Protein AF-A0A158ISF7-F1 (afdb_monomer_lite)

Sequence (63 aa):
MHEPPFEIAVKLAEVLRLPAAYFYCEDEDLAGVVLAWGRLPKPDRRHLRKLVEAQLEERIASR

InterPro domains:
  IPR010982 Lambda repressor-like, DNA-binding domain superfamily [G3DSA:1.10.260.40] (1-59)

Organism: NCBI:txid326475

Foldseek 3Di:
DDDPPLVVLVVVCVVVQFDSCLVVDPDPVVSVVRRVLSVDDPVVNVVVVVVVVVVVVVVVVVD

pLDDT: mean 93.93, std 7.11, range [60.19, 98.19]

Structure (mmCIF, N/CA/C/O backbone):
data_AF-A0A158ISF7-F1
#
_entry.id   AF-A0A158ISF7-F1
#
loop_
_atom_site.group_PDB
_atom_site.id
_atom_site.type_symbol
_atom_site.label_atom_id
_atom_site.label_alt_id
_atom_site.label_comp_id
_atom_site.label_asym_id
_atom_site.label_entity_id
_atom_site.label_seq_id
_atom_site.pdbx_PDB_ins_code
_atom_site.Cartn_x
_atom_site.Cartn_y
_atom_site.Cartn_z
_atom_site.occupancy
_atom_site.B_iso_or_equiv
_atom_site.auth_seq_id
_atom_site.auth_comp_id
_atom_site.auth_asym_id
_atom_site.auth_atom_id
_atom_site.pdbx_PDB_model_num
ATOM 1 N N . MET A 1 1 ? 27.420 -2.188 1.193 1.00 60.19 1 MET A N 1
ATOM 2 C CA . MET A 1 1 ? 26.277 -2.604 0.354 1.00 60.19 1 MET A CA 1
ATOM 3 C C . MET A 1 1 ? 26.032 -1.513 -0.673 1.00 60.19 1 MET A C 1
ATOM 5 O O . MET A 1 1 ? 26.103 -0.353 -0.294 1.00 60.19 1 MET A O 1
ATOM 9 N N . HIS A 1 2 ? 25.806 -1.862 -1.940 1.00 76.56 2 HIS A N 1
ATOM 10 C CA . HIS A 1 2 ? 25.321 -0.919 -2.949 1.00 76.56 2 HIS A CA 1
ATOM 11 C C . HIS A 1 2 ? 23.838 -1.199 -3.148 1.00 76.56 2 HIS A C 1
ATOM 13 O O . HIS A 1 2 ? 23.476 -2.181 -3.792 1.00 76.56 2 HIS A O 1
ATOM 19 N N . GLU A 1 3 ? 22.994 -0.376 -2.539 1.00 78.56 3 GLU A N 1
ATOM 20 C CA . GLU A 1 3 ? 21.581 -0.361 -2.884 1.00 78.56 3 GLU A CA 1
ATOM 21 C C . GLU A 1 3 ? 21.448 0.141 -4.329 1.00 78.56 3 GLU A C 1
ATOM 23 O O . GLU A 1 3 ? 22.151 1.088 -4.714 1.00 78.56 3 GLU A O 1
ATOM 28 N N . PRO A 1 4 ? 20.622 -0.503 -5.168 1.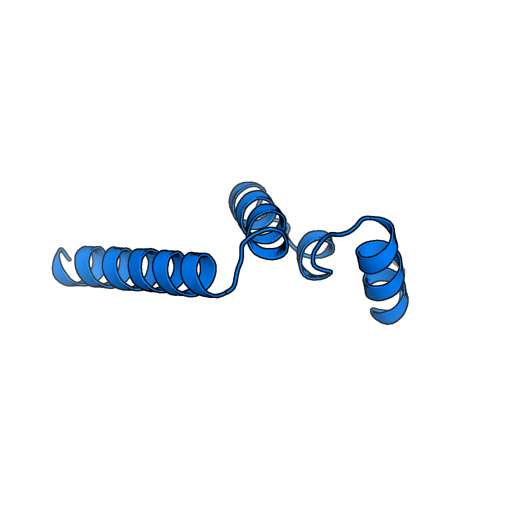00 81.75 4 PRO A N 1
ATOM 29 C CA . PRO A 1 4 ? 20.381 0.015 -6.498 1.00 81.75 4 PRO A CA 1
ATOM 30 C C . PRO A 1 4 ? 19.765 1.421 -6.394 1.00 81.75 4 PRO A C 1
ATOM 32 O O . PRO A 1 4 ? 18.968 1.674 -5.488 1.00 81.75 4 PRO A O 1
ATOM 35 N N . PRO A 1 5 ? 20.078 2.342 -7.323 1.00 91.81 5 PRO A N 1
ATOM 36 C CA . PRO A 1 5 ? 19.379 3.619 -7.397 1.00 91.81 5 PRO A CA 1
ATOM 37 C C . PRO A 1 5 ? 17.863 3.399 -7.405 1.00 91.81 5 PRO A C 1
ATOM 39 O O . PRO A 1 5 ? 17.387 2.475 -8.066 1.00 91.81 5 PRO A O 1
ATOM 42 N N . PHE A 1 6 ? 17.100 4.254 -6.720 1.00 92.75 6 PHE A N 1
ATOM 43 C CA . PHE A 1 6 ? 15.640 4.115 -6.598 1.00 92.75 6 PHE A CA 1
ATOM 44 C C . PHE A 1 6 ? 14.934 3.926 -7.953 1.00 92.75 6 PHE A C 1
ATOM 46 O O . PHE A 1 6 ? 13.989 3.150 -8.077 1.00 92.75 6 PHE A O 1
ATOM 53 N N . GLU A 1 7 ? 15.446 4.559 -9.010 1.00 95.62 7 GLU A N 1
ATOM 54 C CA . GLU A 1 7 ? 14.952 4.397 -10.382 1.00 95.62 7 GLU A CA 1
ATOM 55 C C . GLU A 1 7 ? 14.965 2.945 -10.879 1.00 95.62 7 GLU A C 1
ATOM 57 O O . GLU A 1 7 ? 14.096 2.544 -11.653 1.00 95.62 7 GLU A O 1
ATOM 62 N N . ILE A 1 8 ? 15.932 2.138 -10.442 1.00 95.69 8 ILE A N 1
ATOM 63 C CA . ILE A 1 8 ? 15.991 0.712 -10.768 1.00 95.69 8 ILE A CA 1
ATOM 64 C C . ILE A 1 8 ? 14.858 -0.036 -10.064 1.00 95.69 8 ILE A C 1
ATOM 66 O O . ILE A 1 8 ? 14.184 -0.838 -10.706 1.00 95.69 8 ILE A O 1
ATOM 70 N N . ALA A 1 9 ? 14.593 0.258 -8.789 1.00 95.06 9 ALA A N 1
ATOM 71 C CA . ALA A 1 9 ? 13.474 -0.340 -8.063 1.00 95.06 9 ALA A CA 1
ATOM 72 C C . ALA A 1 9 ? 12.126 0.022 -8.706 1.00 95.06 9 ALA A C 1
ATOM 74 O O . ALA A 1 9 ? 11.265 -0.841 -8.854 1.00 95.06 9 ALA A O 1
ATOM 75 N N . VAL A 1 10 ? 11.956 1.259 -9.181 1.00 96.50 10 VAL A N 1
ATOM 76 C CA . VAL A 1 10 ? 10.751 1.665 -9.926 1.00 96.50 10 VAL A CA 1
ATOM 77 C C . VAL A 1 10 ? 10.595 0.859 -11.220 1.00 96.50 10 VAL A C 1
ATOM 79 O O . VAL A 1 10 ? 9.527 0.301 -11.463 1.00 96.50 10 VAL A O 1
ATOM 82 N N . LYS A 1 11 ? 11.662 0.712 -12.015 1.00 97.44 11 LYS A N 1
ATOM 83 C CA . LYS A 1 11 ? 11.625 -0.091 -13.253 1.00 97.44 11 LYS A CA 1
ATOM 84 C C . LYS A 1 11 ? 11.292 -1.560 -12.980 1.00 97.44 11 LYS A C 1
ATOM 86 O O . LYS A 1 11 ? 10.517 -2.170 -13.713 1.00 97.44 11 LYS A O 1
ATOM 91 N N . LEU A 1 12 ? 11.845 -2.134 -11.912 1.00 96.25 12 LEU A N 1
ATOM 92 C CA . LEU A 1 12 ? 11.520 -3.500 -11.492 1.00 96.25 12 LEU A CA 1
ATOM 93 C C . LEU A 1 12 ? 10.056 -3.622 -11.047 1.00 96.25 12 LEU A C 1
ATOM 95 O O . LEU A 1 12 ? 9.384 -4.588 -11.406 1.00 96.25 12 LEU A O 1
ATOM 99 N N . ALA A 1 13 ? 9.546 -2.634 -10.312 1.00 96.06 13 ALA A N 1
ATOM 100 C CA . ALA A 1 13 ? 8.162 -2.588 -9.850 1.00 96.06 13 ALA A CA 1
ATOM 101 C C . ALA A 1 13 ? 7.165 -2.555 -11.016 1.00 96.06 13 ALA A C 1
ATOM 103 O O . ALA A 1 13 ? 6.158 -3.266 -10.986 1.00 96.06 13 ALA A O 1
ATOM 104 N N . GLU A 1 14 ? 7.470 -1.790 -12.067 1.00 96.00 14 GLU A N 1
ATOM 105 C CA . GLU A 1 14 ? 6.672 -1.738 -13.296 1.00 96.00 14 GLU A CA 1
ATOM 106 C C . GLU A 1 14 ? 6.604 -3.104 -13.991 1.00 96.00 14 GLU A C 1
ATOM 108 O O . GLU A 1 14 ? 5.512 -3.573 -14.326 1.00 96.00 14 GLU A O 1
ATOM 113 N N . VAL A 1 15 ? 7.749 -3.779 -14.150 1.00 97.19 15 VAL A N 1
ATOM 114 C CA . VAL A 1 15 ? 7.822 -5.112 -14.776 1.00 97.19 15 VAL A CA 1
ATOM 115 C C . VAL A 1 15 ? 7.061 -6.157 -13.957 1.00 97.19 15 VAL A C 1
ATOM 117 O O . VAL A 1 15 ? 6.310 -6.957 -14.516 1.00 97.19 15 VAL A O 1
ATOM 120 N N . LEU A 1 16 ? 7.211 -6.133 -12.631 1.00 95.06 16 LEU A N 1
ATOM 121 C CA . LEU A 1 16 ? 6.572 -7.085 -11.718 1.00 95.06 16 LEU A CA 1
ATOM 122 C C . LEU A 1 16 ? 5.125 -6.714 -11.349 1.00 95.06 16 LEU A C 1
ATOM 124 O O . LEU A 1 16 ? 4.454 -7.480 -10.655 1.00 95.06 16 LEU A O 1
ATOM 128 N N . ARG A 1 17 ? 4.623 -5.566 -11.825 1.00 93.62 17 ARG A N 1
ATOM 129 C CA . ARG A 1 17 ? 3.276 -5.032 -11.550 1.00 93.62 17 ARG A CA 1
ATOM 130 C C . ARG A 1 17 ? 2.955 -4.960 -10.054 1.00 93.62 17 ARG A C 1
ATOM 132 O O . ARG A 1 17 ? 1.877 -5.369 -9.610 1.00 93.62 17 ARG A O 1
ATOM 139 N N . LEU A 1 18 ? 3.895 -4.432 -9.283 1.00 94.81 18 LEU A N 1
ATOM 140 C CA . LEU A 1 18 ? 3.771 -4.216 -7.842 1.00 94.81 18 LEU A CA 1
ATOM 141 C C . LEU A 1 18 ? 4.156 -2.773 -7.482 1.00 94.81 18 LEU A C 1
ATOM 143 O O . LEU A 1 18 ? 4.796 -2.099 -8.285 1.00 94.81 18 LEU A O 1
ATOM 147 N N . PRO A 1 19 ? 3.772 -2.248 -6.307 1.00 96.25 19 PRO A N 1
ATOM 148 C CA . PRO A 1 19 ? 4.248 -0.936 -5.875 1.00 96.25 19 PRO A CA 1
ATOM 149 C C . PRO A 1 19 ? 5.731 -0.974 -5.500 1.00 96.25 19 PRO A C 1
ATOM 151 O O . PRO A 1 19 ? 6.141 -1.853 -4.750 1.00 96.25 19 PRO A O 1
ATOM 154 N N . ALA A 1 20 ? 6.516 0.022 -5.924 1.00 96.44 20 ALA A N 1
ATOM 155 C CA . ALA A 1 20 ? 7.949 0.101 -5.607 1.00 96.44 20 ALA A CA 1
ATOM 156 C C . ALA A 1 20 ? 8.253 0.062 -4.100 1.00 96.44 20 ALA A C 1
ATOM 158 O O . ALA A 1 20 ? 9.280 -0.476 -3.703 1.00 96.44 20 ALA A O 1
ATOM 159 N N . ALA A 1 21 ? 7.332 0.559 -3.265 1.00 95.75 21 ALA A N 1
ATOM 160 C CA . ALA A 1 21 ? 7.431 0.490 -1.808 1.00 95.75 21 ALA A CA 1
ATOM 161 C C . ALA A 1 21 ? 7.626 -0.942 -1.276 1.00 95.75 21 ALA A C 1
ATOM 163 O O . ALA A 1 21 ? 8.276 -1.110 -0.254 1.00 95.75 21 ALA A O 1
ATOM 164 N N . TYR A 1 22 ? 7.136 -1.966 -1.987 1.00 96.25 22 TYR A N 1
ATOM 165 C CA . TYR A 1 22 ? 7.288 -3.371 -1.600 1.00 96.25 22 TYR A CA 1
ATOM 166 C C . TYR A 1 22 ? 8.756 -3.786 -1.437 1.00 96.25 22 TYR A C 1
ATOM 168 O O . TYR A 1 22 ? 9.074 -4.542 -0.529 1.00 96.25 22 TYR A O 1
ATOM 176 N N . PHE A 1 23 ? 9.662 -3.271 -2.276 1.00 94.62 23 PHE A N 1
ATOM 177 C CA . PHE A 1 23 ? 11.090 -3.604 -2.192 1.00 94.62 23 PHE A CA 1
ATOM 178 C C . PHE A 1 23 ? 11.777 -3.071 -0.931 1.00 94.62 23 PHE A C 1
ATOM 180 O O . PHE A 1 23 ? 12.870 -3.522 -0.610 1.00 94.62 23 PHE A O 1
ATOM 187 N N . TYR A 1 24 ? 11.143 -2.122 -0.243 1.00 93.69 24 TYR A N 1
ATOM 188 C CA . TYR A 1 24 ? 11.681 -1.434 0.928 1.00 93.69 24 TYR A CA 1
ATOM 189 C C . TYR A 1 24 ? 10.907 -1.770 2.212 1.00 93.69 24 TYR A C 1
ATOM 191 O O . TYR A 1 24 ? 11.173 -1.190 3.262 1.00 93.69 24 TYR A O 1
ATOM 199 N N . CYS A 1 25 ? 9.923 -2.672 2.143 1.00 96.00 25 CYS A N 1
ATOM 200 C CA . CYS A 1 25 ? 9.184 -3.133 3.313 1.00 96.00 25 CYS A CA 1
ATOM 201 C C . CYS A 1 25 ? 9.919 -4.309 3.962 1.00 96.00 25 CYS A C 1
ATOM 203 O O . CYS A 1 25 ? 9.946 -5.401 3.404 1.00 96.00 25 CYS A O 1
ATOM 205 N N . GLU A 1 26 ? 10.482 -4.088 5.151 1.00 95.81 26 GLU A N 1
ATOM 206 C CA . GLU A 1 26 ? 11.081 -5.158 5.967 1.00 95.81 26 GLU A CA 1
ATOM 207 C C . GLU A 1 26 ? 10.031 -5.966 6.744 1.00 95.81 26 GLU A C 1
ATOM 209 O O . GLU A 1 26 ? 10.247 -7.133 7.055 1.00 95.81 26 GLU A O 1
ATOM 214 N N . ASP A 1 27 ? 8.888 -5.350 7.050 1.00 97.75 27 ASP A N 1
ATOM 215 C CA . ASP A 1 27 ? 7.768 -5.990 7.734 1.00 97.75 27 ASP A CA 1
ATOM 216 C C . ASP A 1 27 ? 6.928 -6.807 6.736 1.00 97.75 27 ASP A C 1
ATOM 218 O O . ASP A 1 27 ? 6.407 -6.263 5.755 1.00 97.75 27 ASP A O 1
ATOM 222 N N . GLU A 1 28 ? 6.821 -8.117 6.976 1.00 96.00 28 GLU A N 1
ATOM 223 C CA . GLU A 1 28 ? 6.144 -9.071 6.088 1.00 96.00 28 GLU A CA 1
ATOM 224 C C . GLU A 1 28 ? 4.639 -8.785 5.963 1.00 96.00 28 GLU A C 1
ATOM 226 O O . GLU A 1 28 ? 4.090 -8.808 4.854 1.00 96.00 28 GLU A O 1
ATOM 231 N N . ASP A 1 29 ? 3.985 -8.436 7.073 1.00 96.69 29 ASP A N 1
ATOM 232 C CA . ASP A 1 29 ? 2.555 -8.127 7.095 1.00 96.69 29 ASP A CA 1
ATOM 233 C C . ASP A 1 29 ? 2.276 -6.850 6.286 1.00 96.69 29 ASP A C 1
ATOM 235 O O . ASP A 1 29 ? 1.381 -6.810 5.429 1.00 96.69 29 ASP A O 1
ATOM 239 N N . LEU A 1 30 ? 3.090 -5.810 6.482 1.00 96.81 30 LEU A N 1
ATOM 240 C CA . LEU A 1 30 ? 3.002 -4.564 5.727 1.00 96.81 30 LEU A CA 1
ATOM 241 C C . LEU A 1 30 ? 3.331 -4.772 4.245 1.00 96.81 30 LEU A C 1
ATOM 243 O O . LEU A 1 30 ? 2.645 -4.204 3.390 1.00 96.81 30 LEU A O 1
ATOM 247 N N . ALA A 1 31 ? 4.331 -5.591 3.914 1.00 97.19 31 ALA A N 1
ATOM 248 C CA . ALA A 1 31 ? 4.664 -5.923 2.529 1.00 97.19 31 ALA A CA 1
ATOM 249 C C . ALA A 1 31 ? 3.469 -6.582 1.817 1.00 97.19 31 ALA A C 1
ATOM 251 O O . ALA A 1 31 ? 3.138 -6.213 0.681 1.00 97.19 31 ALA A O 1
ATOM 252 N N . GLY A 1 32 ? 2.758 -7.480 2.508 1.00 96.75 32 GLY A N 1
ATOM 253 C CA . GLY A 1 32 ? 1.503 -8.066 2.035 1.00 96.75 32 GLY A CA 1
ATOM 254 C C . GLY A 1 32 ? 0.426 -7.011 1.757 1.00 96.75 32 GLY A C 1
ATOM 255 O O . GLY A 1 32 ? -0.192 -7.016 0.683 1.00 96.75 32 GLY A O 1
ATOM 256 N N . VAL A 1 33 ? 0.250 -6.049 2.671 1.00 96.75 33 VAL A N 1
ATOM 257 C CA . VAL A 1 33 ? -0.685 -4.925 2.489 1.00 96.75 33 VAL A CA 1
ATOM 258 C C . VAL A 1 33 ? -0.290 -4.063 1.292 1.00 96.75 33 VAL A C 1
ATOM 260 O O . VAL A 1 33 ? -1.148 -3.760 0.463 1.00 96.75 33 VAL A O 1
ATOM 263 N N . VAL A 1 34 ? 0.986 -3.695 1.149 1.00 96.94 34 VAL A N 1
ATOM 264 C CA . VAL A 1 34 ? 1.486 -2.893 0.019 1.00 96.94 34 VAL A CA 1
ATOM 265 C C . VAL A 1 34 ? 1.226 -3.604 -1.308 1.00 96.94 34 VAL A C 1
ATOM 267 O O . VAL A 1 34 ? 0.701 -2.987 -2.241 1.00 96.94 34 VAL A O 1
ATOM 270 N N . LEU A 1 35 ? 1.517 -4.904 -1.395 1.00 96.31 35 LEU A N 1
ATOM 271 C CA . LEU A 1 35 ? 1.278 -5.691 -2.605 1.00 96.31 35 LEU A CA 1
ATOM 272 C C . LEU A 1 35 ? -0.212 -5.715 -2.983 1.00 96.31 35 LEU A C 1
ATOM 274 O O . LEU A 1 35 ? -0.559 -5.484 -4.147 1.00 96.31 35 LEU A O 1
ATOM 278 N N . ALA A 1 36 ? -1.096 -5.949 -2.009 1.00 95.75 36 ALA A N 1
ATOM 279 C CA . ALA A 1 36 ? -2.542 -5.909 -2.219 1.00 95.75 36 ALA A CA 1
ATOM 280 C C . ALA A 1 36 ? -3.016 -4.501 -2.620 1.00 95.75 36 ALA A C 1
ATOM 282 O O . ALA A 1 36 ? -3.804 -4.350 -3.557 1.00 95.75 36 ALA A O 1
ATOM 283 N N . TRP A 1 37 ? -2.481 -3.457 -1.983 1.00 95.69 37 TRP A N 1
ATOM 284 C CA . TRP A 1 37 ? -2.836 -2.061 -2.234 1.00 95.69 37 TRP A CA 1
ATOM 285 C C . TRP A 1 37 ? -2.624 -1.647 -3.691 1.00 95.69 37 TRP A C 1
ATOM 287 O O . TRP A 1 37 ? -3.449 -0.926 -4.254 1.00 95.69 37 TRP A O 1
ATOM 297 N N . GLY A 1 38 ? -1.549 -2.126 -4.324 1.00 91.94 38 GLY A N 1
ATOM 298 C CA . GLY A 1 38 ? -1.267 -1.873 -5.741 1.00 91.94 38 GLY A CA 1
ATOM 299 C C . GLY A 1 38 ? -2.323 -2.429 -6.701 1.00 91.94 38 GLY A C 1
ATOM 300 O O . GLY A 1 38 ? -2.485 -1.900 -7.800 1.00 91.94 38 GLY A O 1
ATOM 301 N N . ARG A 1 39 ? -3.062 -3.464 -6.284 1.00 93.56 39 ARG A N 1
ATOM 302 C CA . ARG A 1 39 ? -4.065 -4.168 -7.101 1.00 93.56 39 ARG A CA 1
ATOM 303 C C . ARG A 1 39 ? -5.492 -3.671 -6.871 1.00 93.56 39 ARG A C 1
ATOM 305 O O . ARG A 1 39 ? -6.369 -3.945 -7.685 1.00 93.56 39 ARG A O 1
ATOM 312 N N . LEU A 1 40 ? -5.731 -2.939 -5.784 1.00 95.88 40 LEU A N 1
ATOM 313 C CA . LEU A 1 40 ? -7.062 -2.476 -5.411 1.00 95.88 40 LEU A CA 1
ATOM 314 C C . LEU A 1 40 ? -7.483 -1.202 -6.165 1.00 95.88 40 LEU A C 1
ATOM 316 O O . LEU A 1 40 ? -6.698 -0.249 -6.308 1.00 95.88 40 LEU A O 1
ATOM 320 N N . PRO A 1 41 ? -8.757 -1.106 -6.584 1.00 96.69 41 PRO A N 1
ATOM 321 C CA . PRO A 1 41 ? -9.285 0.118 -7.154 1.00 96.69 41 PRO A CA 1
ATOM 322 C C . PRO A 1 41 ? -9.326 1.236 -6.097 1.00 96.69 41 PRO A C 1
ATOM 324 O O . PRO A 1 41 ? -9.276 1.026 -4.884 1.00 96.69 41 PRO A O 1
ATOM 327 N N . LYS A 1 42 ? -9.391 2.490 -6.562 1.00 96.06 42 LYS A N 1
ATOM 328 C CA . LYS A 1 42 ? -9.368 3.673 -5.680 1.00 96.06 42 LYS A CA 1
ATOM 329 C C . LYS A 1 42 ? -10.451 3.669 -4.576 1.00 96.06 42 LYS A C 1
ATOM 331 O O . LYS A 1 42 ? -10.121 4.126 -3.482 1.00 96.06 42 LYS A O 1
ATOM 336 N N . PRO A 1 43 ? -11.708 3.234 -4.812 1.00 97.81 43 PRO A N 1
ATOM 337 C CA . PRO A 1 43 ? -12.728 3.172 -3.762 1.00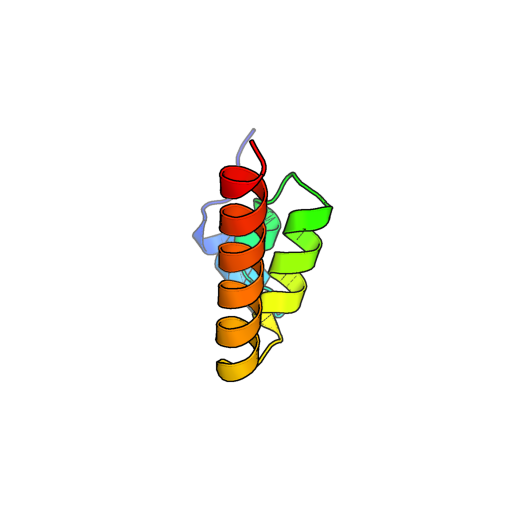 97.81 43 PRO A CA 1
ATOM 338 C C . PRO A 1 43 ? -12.336 2.247 -2.608 1.00 97.81 43 PRO A C 1
ATOM 340 O O . PRO A 1 43 ? -12.377 2.682 -1.459 1.00 97.81 43 PRO A O 1
ATOM 343 N N . ASP A 1 44 ? -11.853 1.048 -2.921 1.00 97.81 44 ASP A N 1
ATOM 344 C CA . ASP A 1 44 ? -11.478 0.036 -1.930 1.00 97.81 44 ASP A CA 1
ATOM 345 C C . ASP A 1 44 ? -10.306 0.518 -1.078 1.00 97.81 44 ASP A C 1
ATOM 347 O O . ASP A 1 44 ? -10.354 0.462 0.148 1.00 97.81 44 ASP A O 1
ATOM 351 N N . ARG A 1 45 ? -9.300 1.137 -1.708 1.00 97.25 45 ARG A N 1
ATOM 352 C CA . ARG A 1 45 ? -8.192 1.779 -0.984 1.00 97.25 45 ARG A CA 1
ATOM 353 C C . ARG A 1 45 ? -8.665 2.859 -0.011 1.00 97.25 45 ARG A C 1
ATOM 355 O O . ARG A 1 45 ? -8.152 2.968 1.098 1.00 97.25 45 ARG A O 1
ATOM 362 N N . ARG A 1 46 ? -9.641 3.686 -0.403 1.00 97.75 46 ARG A N 1
ATOM 363 C CA . ARG A 1 46 ? -10.200 4.702 0.506 1.00 97.75 46 ARG A CA 1
ATOM 364 C C . ARG A 1 46 ? -10.944 4.066 1.672 1.00 97.75 46 ARG A C 1
ATOM 366 O O . ARG A 1 46 ? -10.849 4.585 2.777 1.00 97.75 46 ARG A O 1
ATOM 373 N N . HIS A 1 47 ? -11.686 2.994 1.418 1.00 97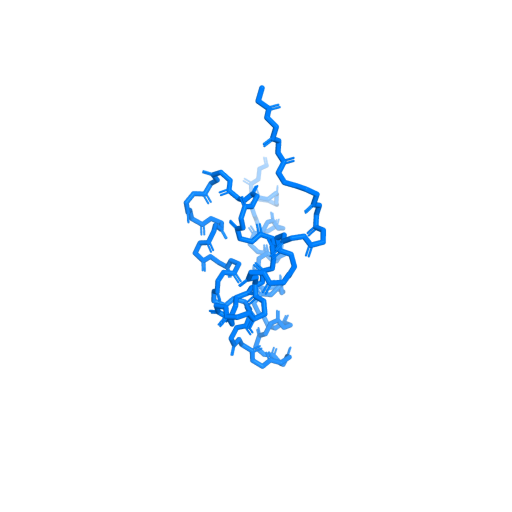.81 47 HIS A N 1
ATOM 374 C CA . HIS A 1 47 ? -12.404 2.274 2.459 1.00 97.81 47 HIS A CA 1
ATOM 375 C C . HIS A 1 47 ? -11.437 1.641 3.467 1.00 97.81 47 HIS A C 1
ATOM 377 O O . HIS A 1 47 ? -11.545 1.921 4.656 1.00 97.81 47 HIS A O 1
ATOM 383 N N . LEU A 1 48 ? -10.434 0.896 2.992 1.00 97.44 48 LEU A N 1
ATOM 384 C CA . LEU A 1 48 ? -9.431 0.266 3.852 1.00 97.44 48 LEU A CA 1
ATOM 385 C C . LEU A 1 48 ? -8.634 1.284 4.671 1.00 97.44 48 LEU A C 1
ATOM 387 O O . LEU A 1 48 ? -8.419 1.062 5.857 1.00 97.44 48 LEU A O 1
ATOM 391 N N . ARG A 1 49 ? -8.249 2.425 4.079 1.00 97.44 49 ARG A N 1
ATOM 392 C CA . ARG A 1 49 ? -7.571 3.490 4.835 1.00 97.44 49 ARG A CA 1
ATOM 393 C C . ARG A 1 49 ? -8.409 3.949 6.032 1.00 97.44 49 ARG A C 1
ATOM 395 O O . ARG A 1 49 ? -7.886 4.018 7.135 1.00 97.44 49 ARG A O 1
ATOM 402 N N . LYS A 1 50 ? -9.705 4.200 5.818 1.00 98.19 50 LYS A N 1
ATOM 403 C CA . LYS A 1 50 ? -10.620 4.611 6.892 1.00 98.19 50 LYS A CA 1
ATOM 404 C C . LYS A 1 50 ? -10.757 3.549 7.980 1.00 98.19 50 LYS A C 1
ATOM 406 O O . LYS A 1 50 ? -10.844 3.904 9.145 1.00 98.19 50 LYS A O 1
ATOM 411 N N . LEU A 1 51 ? -10.785 2.264 7.614 1.00 97.44 51 LEU A N 1
ATOM 412 C CA . LEU A 1 51 ? -10.838 1.176 8.595 1.00 97.44 51 LEU A CA 1
ATOM 413 C C . LEU A 1 51 ? -9.590 1.152 9.485 1.00 97.44 51 LEU A C 1
ATOM 415 O O . LEU A 1 51 ? -9.710 0.988 10.693 1.00 97.44 51 LEU A O 1
ATOM 419 N N . VAL A 1 52 ? -8.403 1.349 8.903 1.00 96.81 52 VAL A N 1
ATOM 420 C CA . VAL A 1 52 ? -7.144 1.414 9.663 1.00 96.81 52 VAL A CA 1
ATOM 421 C C . VAL A 1 52 ? -7.123 2.628 10.597 1.00 96.81 52 VAL A C 1
ATOM 423 O O . VAL A 1 52 ? -6.760 2.489 11.763 1.00 96.81 52 VAL A O 1
ATOM 426 N N . GLU A 1 53 ? -7.543 3.797 10.105 1.00 97.19 53 GLU A N 1
ATOM 427 C CA . GLU A 1 53 ? -7.662 5.028 10.903 1.00 97.19 53 GLU A CA 1
ATOM 428 C C . GLU A 1 53 ? -8.633 4.832 12.084 1.00 97.19 53 GLU A C 1
ATOM 430 O O . GLU A 1 53 ? -8.258 5.073 13.231 1.00 97.19 53 GLU A O 1
ATOM 435 N N . ALA A 1 54 ? -9.826 4.283 11.833 1.00 97.38 54 ALA A N 1
ATOM 436 C CA . ALA A 1 54 ? -10.819 4.003 12.871 1.00 97.38 54 ALA A CA 1
ATOM 437 C C . ALA A 1 54 ? -10.315 2.988 13.914 1.00 97.38 54 ALA A C 1
ATOM 439 O O . ALA A 1 54 ? -10.478 3.190 15.114 1.00 97.38 54 ALA A O 1
ATOM 440 N N . GLN A 1 55 ? -9.635 1.922 13.479 1.00 97.19 55 GLN A N 1
ATOM 441 C CA . GLN A 1 55 ? -9.077 0.918 14.388 1.00 97.19 55 GLN A CA 1
ATOM 442 C C . GLN A 1 55 ? -8.024 1.510 15.339 1.00 97.19 55 GLN A C 1
ATOM 444 O O . GLN A 1 55 ? -7.902 1.058 16.484 1.00 97.19 55 GLN A O 1
ATOM 449 N N . LEU A 1 56 ? -7.244 2.489 14.871 1.00 95.81 56 LEU A N 1
ATOM 450 C CA . LEU A 1 56 ? -6.287 3.217 15.699 1.00 95.81 56 LEU A CA 1
ATOM 451 C C . LEU A 1 56 ? -7.007 4.118 16.710 1.00 95.81 56 LEU A C 1
ATOM 453 O O . LEU A 1 56 ? -6.661 4.086 17.891 1.00 95.81 56 LEU A O 1
ATOM 457 N N . GLU A 1 57 ? -8.012 4.873 16.265 1.00 96.44 57 GLU A N 1
ATOM 458 C CA . GLU A 1 57 ? -8.826 5.742 17.126 1.00 96.44 57 GLU A CA 1
ATOM 459 C C . GLU A 1 57 ? -9.498 4.954 18.256 1.00 96.44 57 GLU A C 1
ATOM 461 O O . 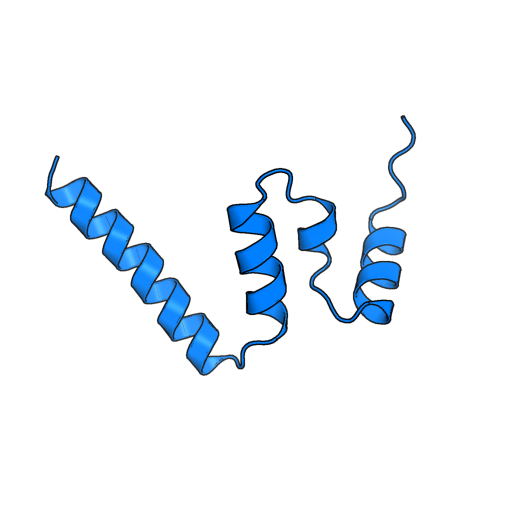GLU A 1 57 ? -9.372 5.328 19.422 1.00 96.44 57 GLU A O 1
ATOM 466 N N . GLU A 1 58 ? -10.126 3.817 17.943 1.00 96.62 58 GLU A N 1
ATOM 467 C CA . GLU A 1 58 ? -10.745 2.931 18.938 1.00 96.62 58 GLU A CA 1
ATOM 468 C C . GLU A 1 58 ? -9.731 2.442 19.981 1.00 96.62 58 GLU A C 1
ATOM 470 O O . GLU A 1 58 ? -10.001 2.466 21.184 1.00 96.62 58 GLU A O 1
ATOM 475 N N . ARG A 1 59 ? -8.529 2.042 19.543 1.00 95.31 59 ARG A N 1
ATOM 476 C CA . ARG A 1 59 ? -7.467 1.579 20.449 1.00 95.31 59 ARG A CA 1
ATOM 477 C C . ARG A 1 59 ? -6.950 2.690 21.354 1.00 95.31 59 ARG A C 1
ATOM 479 O O . ARG A 1 59 ? -6.627 2.406 22.505 1.00 95.31 59 ARG A O 1
ATOM 486 N N . ILE A 1 60 ? -6.862 3.920 20.853 1.00 94.94 60 ILE A N 1
ATOM 487 C CA . ILE A 1 60 ? -6.465 5.086 21.650 1.00 94.94 60 ILE A CA 1
ATOM 488 C C . ILE A 1 60 ? -7.563 5.436 22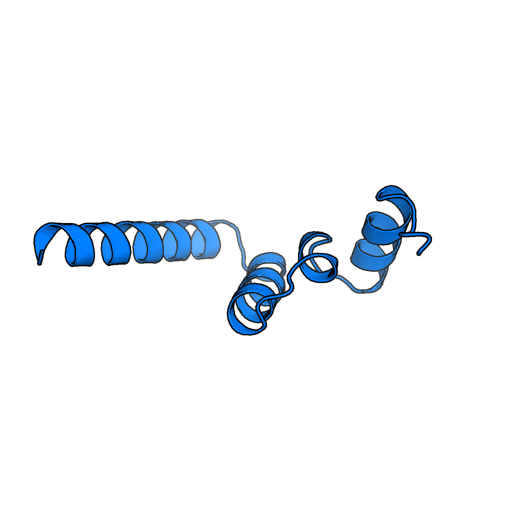.657 1.00 94.94 60 ILE A C 1
ATOM 490 O O . ILE A 1 60 ? -7.247 5.660 23.817 1.00 94.94 60 ILE A O 1
ATOM 494 N N . ALA A 1 61 ? -8.833 5.428 22.249 1.00 90.50 61 ALA A N 1
ATOM 495 C CA . ALA A 1 61 ? -9.962 5.730 23.130 1.00 90.50 61 ALA A CA 1
ATOM 496 C C . ALA A 1 61 ? -10.175 4.677 24.235 1.00 90.50 61 ALA A C 1
ATOM 498 O O . ALA A 1 61 ? -10.747 4.985 25.277 1.00 90.50 61 ALA A O 1
ATOM 499 N N . SER A 1 62 ? -9.729 3.437 24.009 1.00 83.12 62 SER A N 1
ATOM 500 C CA . SER A 1 62 ? -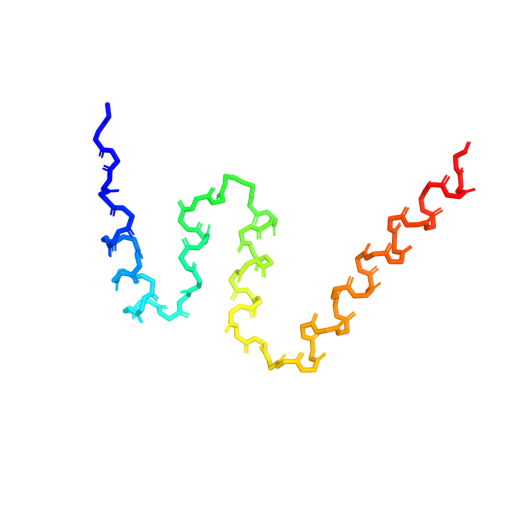9.768 2.345 24.995 1.00 83.12 62 SER A CA 1
ATOM 501 C C . SER A 1 62 ? -8.592 2.317 25.987 1.00 83.12 62 SER A C 1
ATOM 503 O O . SER A 1 62 ? -8.542 1.418 26.829 1.00 83.12 62 SER A O 1
ATOM 505 N N . ARG A 1 63 ? -7.633 3.244 25.868 1.00 64.69 63 ARG A N 1
ATOM 506 C CA . ARG A 1 63 ? -6.501 3.417 26.793 1.00 64.69 63 ARG A CA 1
ATOM 507 C C . ARG A 1 63 ? -6.764 4.558 27.764 1.00 64.69 63 ARG A C 1
ATOM 509 O O . ARG A 1 63 ? -6.301 4.419 28.916 1.00 64.69 63 ARG A O 1
#

Secondary structure (DSSP, 8-state):
--PPPHHHHHHHHHHHTS-GGGGG---HHHHHHHHHHHHS-HHHHHHHHHHHHHHHHHHHHT-

Radius of gyration: 15.1 Å; chains: 1; bounding box: 39×15×42 Å